Protein AF-A0A7Z9VEV1-F1 (afdb_monomer_lite)

pLDDT: mean 78.56, std 10.2, range [45.91, 91.31]

Structure (mmCIF, N/CA/C/O backbone):
data_AF-A0A7Z9VEV1-F1
#
_entry.id   AF-A0A7Z9VEV1-F1
#
loop_
_atom_site.group_PDB
_atom_site.id
_atom_site.type_symbol
_atom_site.label_atom_id
_atom_site.label_alt_id
_atom_site.label_comp_id
_atom_site.label_asym_id
_atom_site.label_entity_id
_atom_site.label_seq_id
_atom_site.pdbx_PDB_ins_code
_atom_site.Cartn_x
_atom_site.Cartn_y
_atom_site.Cartn_z
_atom_site.occupancy
_atom_site.B_iso_or_equiv
_atom_site.auth_seq_id
_atom_site.auth_comp_id
_atom_site.auth_asym_id
_atom_site.auth_atom_id
_atom_site.pdbx_PDB_model_num
ATOM 1 N N . THR A 1 1 ? -3.712 -3.907 4.832 1.00 66.44 1 THR A N 1
ATOM 2 C CA . THR A 1 1 ? -2.256 -3.895 4.578 1.00 66.44 1 THR A CA 1
ATOM 3 C C . THR A 1 1 ? -1.540 -4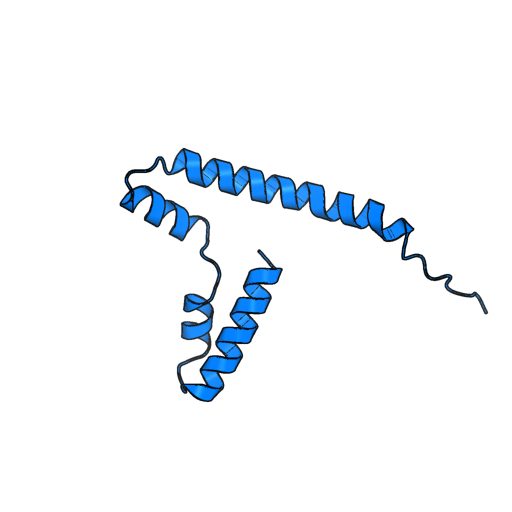.884 5.478 1.00 66.44 1 THR A C 1
ATOM 5 O O . THR A 1 1 ? -0.827 -5.712 4.939 1.00 66.44 1 THR A O 1
ATOM 8 N N . ALA A 1 2 ? -1.811 -4.911 6.791 1.00 66.75 2 ALA A N 1
ATOM 9 C CA . ALA A 1 2 ? -1.228 -5.888 7.725 1.00 66.75 2 ALA A CA 1
ATOM 10 C C . ALA A 1 2 ? -1.376 -7.360 7.278 1.00 66.75 2 ALA A C 1
ATOM 12 O O . ALA A 1 2 ? -0.387 -8.073 7.224 1.00 66.75 2 ALA A O 1
ATOM 13 N N . PHE A 1 3 ? -2.571 -7.791 6.852 1.00 73.50 3 PHE A N 1
ATOM 14 C CA . PHE A 1 3 ? -2.780 -9.150 6.320 1.00 73.50 3 PHE A CA 1
ATOM 15 C C . PHE A 1 3 ? -1.889 -9.467 5.107 1.00 73.50 3 PHE A C 1
ATOM 17 O O . PHE A 1 3 ? -1.324 -10.549 5.011 1.00 73.50 3 PHE A O 1
ATOM 24 N N . MET A 1 4 ? -1.714 -8.500 4.202 1.00 74.88 4 MET A N 1
ATOM 25 C CA . MET A 1 4 ? -0.867 -8.671 3.021 1.00 74.88 4 MET A CA 1
ATOM 26 C C . MET A 1 4 ? 0.624 -8.651 3.361 1.00 74.88 4 MET A C 1
ATOM 28 O O . MET A 1 4 ? 1.372 -9.398 2.750 1.00 74.88 4 MET A O 1
ATOM 32 N N . LEU A 1 5 ? 1.047 -7.875 4.365 1.00 77.75 5 LEU A N 1
ATOM 33 C CA . LEU A 1 5 ? 2.418 -7.917 4.888 1.00 77.75 5 LEU A CA 1
ATOM 34 C C . LEU A 1 5 ? 2.731 -9.261 5.555 1.00 77.75 5 LEU A C 1
ATOM 36 O O . LEU A 1 5 ? 3.808 -9.806 5.344 1.00 77.75 5 LEU A O 1
ATOM 40 N N . VAL A 1 6 ? 1.787 -9.820 6.319 1.00 80.94 6 VAL A N 1
ATOM 41 C CA . VAL A 1 6 ? 1.933 -11.149 6.938 1.00 80.94 6 VAL A CA 1
ATOM 42 C C . VAL A 1 6 ? 2.028 -12.238 5.870 1.00 80.94 6 VAL A C 1
ATOM 44 O O . VAL A 1 6 ? 2.900 -13.100 5.948 1.00 80.94 6 VAL A O 1
ATOM 47 N N . LEU A 1 7 ? 1.179 -12.173 4.842 1.00 82.38 7 LEU A N 1
ATOM 48 C CA . LEU A 1 7 ? 1.224 -13.109 3.722 1.00 82.38 7 LEU A CA 1
ATOM 49 C C . LEU A 1 7 ? 2.543 -12.990 2.937 1.00 82.38 7 LEU A C 1
ATOM 51 O O . LEU A 1 7 ? 3.183 -14.003 2.663 1.00 82.38 7 LEU A O 1
ATOM 55 N N . ALA A 1 8 ? 2.983 -11.764 2.641 1.00 81.56 8 ALA A N 1
ATOM 56 C CA . ALA A 1 8 ? 4.259 -11.481 1.987 1.00 81.56 8 ALA A CA 1
ATOM 57 C C . ALA A 1 8 ? 5.455 -12.012 2.787 1.00 81.56 8 ALA A C 1
ATOM 59 O O . ALA A 1 8 ? 6.332 -12.661 2.223 1.00 81.56 8 ALA A O 1
ATOM 60 N N . ALA A 1 9 ? 5.467 -11.800 4.106 1.00 83.19 9 ALA A N 1
ATOM 61 C CA . ALA A 1 9 ? 6.505 -12.321 4.990 1.00 83.19 9 ALA A CA 1
ATOM 62 C C . ALA A 1 9 ? 6.523 -13.858 5.013 1.00 83.19 9 ALA A C 1
ATOM 64 O O . ALA A 1 9 ? 7.599 -14.455 4.966 1.00 83.19 9 ALA A O 1
ATOM 65 N N . GLY A 1 10 ? 5.349 -14.500 5.019 1.00 83.75 10 GLY A N 1
ATOM 66 C CA . GLY A 1 10 ? 5.228 -15.957 4.927 1.00 83.75 10 GLY A CA 1
ATOM 67 C C . GLY A 1 10 ? 5.796 -16.519 3.620 1.00 83.75 10 GLY A C 1
ATOM 68 O O . GLY A 1 10 ? 6.586 -17.463 3.645 1.00 83.75 10 GLY A O 1
ATOM 69 N N . PHE A 1 11 ? 5.466 -15.899 2.483 1.00 82.50 11 PHE A N 1
ATOM 70 C CA . PHE A 1 11 ? 6.015 -16.282 1.177 1.00 82.50 11 PHE A CA 1
ATOM 71 C C . PHE A 1 11 ? 7.523 -16.032 1.074 1.00 82.50 11 PHE A C 1
ATOM 73 O O . PHE A 1 11 ? 8.254 -16.915 0.625 1.00 82.50 11 PHE A O 1
ATOM 80 N N . ALA A 1 12 ? 8.006 -14.873 1.529 1.00 82.88 12 ALA A N 1
ATOM 81 C CA . ALA A 1 12 ? 9.430 -14.539 1.528 1.00 82.88 12 ALA A CA 1
ATOM 82 C C . ALA A 1 12 ? 10.251 -15.513 2.389 1.00 82.88 12 ALA A C 1
ATOM 84 O O . ALA A 1 12 ? 11.347 -15.915 1.996 1.00 82.88 12 ALA A O 1
ATOM 85 N N . PHE A 1 13 ? 9.712 -15.938 3.536 1.00 82.75 13 PHE A N 1
ATOM 86 C CA . PHE A 1 13 ? 10.342 -16.949 4.383 1.00 82.75 13 PHE A CA 1
ATOM 87 C C . PHE A 1 13 ? 10.399 -18.319 3.692 1.00 82.75 13 PHE A C 1
ATOM 89 O O . PHE A 1 13 ? 11.463 -18.936 3.648 1.00 82.75 13 PHE A O 1
ATOM 96 N N . GLY A 1 14 ? 9.292 -18.765 3.088 1.00 82.94 14 GLY A N 1
ATOM 97 C CA . GLY A 1 14 ? 9.247 -20.030 2.349 1.00 82.94 14 GLY A CA 1
ATOM 98 C C . GLY A 1 14 ? 10.211 -20.061 1.160 1.00 82.94 14 GLY A C 1
ATOM 99 O O . GLY A 1 14 ? 10.957 -21.024 0.988 1.00 82.94 14 GLY A O 1
ATOM 100 N N . LEU A 1 15 ? 10.264 -18.983 0.372 1.00 82.56 15 LEU A N 1
ATOM 101 C CA . LEU A 1 15 ? 11.171 -18.893 -0.776 1.00 82.56 15 LEU A CA 1
ATOM 102 C C . LEU A 1 15 ? 12.638 -18.762 -0.375 1.00 82.56 15 LEU A C 1
ATOM 104 O O . LEU A 1 15 ? 13.492 -19.291 -1.081 1.00 82.56 15 LEU A O 1
ATOM 108 N N . SER A 1 16 ? 12.942 -18.102 0.742 1.00 82.31 16 SER A N 1
ATOM 109 C CA . SER A 1 16 ? 14.310 -18.009 1.272 1.00 82.31 16 SER A CA 1
ATOM 110 C C . SER A 1 16 ? 14.911 -19.400 1.509 1.00 82.31 16 SER A C 1
ATOM 112 O O . SER A 1 16 ? 16.044 -19.662 1.112 1.00 82.31 16 SER A O 1
ATOM 114 N N . GLN A 1 17 ? 14.119 -20.333 2.052 1.00 78.00 17 GLN A N 1
ATOM 115 C CA . GLN A 1 17 ? 14.563 -21.710 2.298 1.00 78.00 17 GLN A CA 1
ATOM 116 C C . GLN A 1 17 ? 14.761 -22.526 1.011 1.00 78.00 17 GLN A C 1
ATOM 118 O O . GLN A 1 17 ? 15.617 -23.404 0.973 1.00 78.00 17 GLN A O 1
ATOM 123 N N . ILE A 1 18 ? 13.992 -22.238 -0.044 1.00 82.69 18 ILE A N 1
ATOM 124 C CA . ILE A 1 18 ? 14.057 -22.974 -1.319 1.00 82.69 18 ILE A CA 1
ATOM 125 C C . ILE A 1 18 ? 15.157 -22.421 -2.235 1.00 82.69 18 ILE A C 1
ATOM 127 O O . ILE A 1 18 ? 15.819 -23.177 -2.940 1.00 82.69 18 ILE A O 1
ATOM 131 N N . THR A 1 19 ? 15.339 -21.099 -2.255 1.00 77.75 19 THR A N 1
ATOM 132 C CA . THR A 1 19 ? 16.193 -20.410 -3.239 1.00 77.75 19 THR A CA 1
ATOM 133 C C . THR A 1 19 ? 17.568 -20.024 -2.700 1.00 77.75 19 THR A C 1
ATOM 135 O O . THR A 1 19 ? 18.455 -19.717 -3.491 1.00 77.75 19 THR A O 1
ATOM 138 N N . GLY A 1 20 ? 17.760 -19.997 -1.376 1.00 70.38 20 GLY A N 1
ATOM 139 C CA . GLY A 1 20 ? 19.001 -19.523 -0.751 1.00 70.38 20 GLY A CA 1
ATOM 140 C C . GLY A 1 20 ? 19.254 -18.016 -0.910 1.00 70.38 20 GLY A C 1
ATOM 141 O O . GLY A 1 20 ? 20.313 -17.528 -0.518 1.00 70.38 20 GLY A O 1
ATOM 142 N N . LEU A 1 21 ? 18.302 -17.264 -1.479 1.00 76.38 21 LEU A N 1
ATOM 143 C CA . LEU A 1 21 ? 18.367 -15.808 -1.600 1.00 76.38 21 LEU A CA 1
ATOM 144 C C . LEU A 1 21 ? 18.157 -15.149 -0.233 1.00 76.38 21 LEU A C 1
ATOM 146 O O . LEU A 1 21 ? 17.356 -15.598 0.587 1.00 76.38 21 LEU A O 1
ATOM 150 N N . GLY A 1 22 ? 18.865 -14.043 0.002 1.00 81.19 22 GLY A N 1
ATOM 151 C CA . GLY A 1 22 ? 18.794 -13.312 1.262 1.00 81.19 22 GLY A CA 1
ATOM 152 C C . GLY A 1 22 ? 17.360 -12.903 1.607 1.00 81.19 22 GLY A C 1
ATOM 153 O O . GLY A 1 22 ? 16.711 -12.179 0.851 1.00 81.19 22 GLY A O 1
ATOM 154 N N . PHE A 1 23 ? 16.894 -13.318 2.789 1.00 77.56 23 PHE A N 1
ATOM 155 C CA . PHE A 1 23 ? 15.562 -12.993 3.309 1.00 77.56 23 PHE A CA 1
ATOM 156 C C . PHE A 1 23 ? 15.187 -11.500 3.199 1.00 77.56 23 PHE A C 1
ATOM 158 O O . PHE A 1 23 ? 14.067 -11.229 2.774 1.00 77.56 23 PHE A O 1
ATOM 165 N N . PRO A 1 24 ? 16.077 -10.520 3.482 1.00 78.00 24 PRO A N 1
ATOM 166 C CA . PRO A 1 24 ? 15.731 -9.103 3.353 1.00 78.00 24 PRO A CA 1
ATOM 167 C C . PRO A 1 24 ? 15.366 -8.690 1.923 1.00 78.00 24 PRO A C 1
ATOM 169 O O . PRO A 1 24 ? 14.452 -7.894 1.735 1.00 78.00 24 PRO A O 1
ATOM 172 N N . ALA A 1 25 ? 16.042 -9.249 0.913 1.00 78.69 25 ALA A N 1
ATOM 173 C CA . ALA A 1 25 ? 15.766 -8.938 -0.488 1.00 78.69 25 ALA A CA 1
ATOM 174 C C . ALA A 1 25 ? 14.400 -9.493 -0.910 1.00 78.69 25 ALA A C 1
ATOM 176 O O . ALA A 1 25 ? 13.583 -8.768 -1.470 1.00 78.69 25 ALA A O 1
ATOM 177 N N . LEU A 1 26 ? 14.116 -10.749 -0.556 1.00 78.62 26 LEU A N 1
ATOM 178 C CA . LEU A 1 26 ? 12.824 -11.378 -0.830 1.00 78.62 26 LEU A CA 1
ATOM 179 C C . LEU A 1 26 ? 11.682 -10.672 -0.091 1.00 78.62 26 LEU A C 1
ATOM 181 O O . LEU A 1 26 ? 10.622 -10.453 -0.668 1.00 78.62 26 LEU A O 1
ATOM 185 N N . LEU A 1 27 ? 11.897 -10.271 1.162 1.00 77.62 27 LEU A N 1
ATOM 186 C CA . LEU A 1 27 ? 10.903 -9.540 1.944 1.00 77.62 27 LEU A CA 1
ATOM 187 C C . LEU A 1 27 ? 10.534 -8.207 1.281 1.00 77.62 27 LEU A C 1
ATOM 189 O O . LEU A 1 27 ? 9.353 -7.885 1.198 1.00 77.62 27 LEU A O 1
ATOM 193 N N . ILE A 1 28 ? 11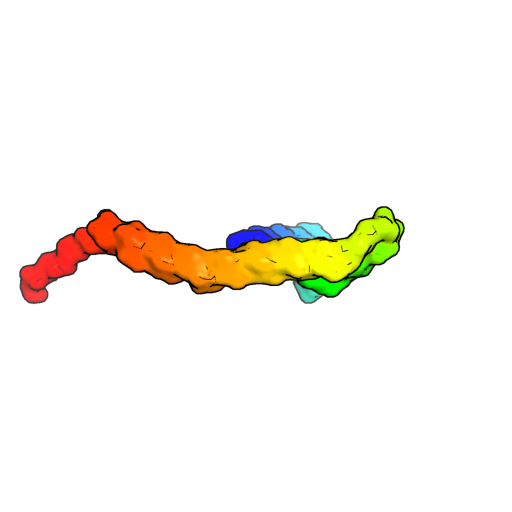.520 -7.452 0.786 1.00 75.50 28 ILE A N 1
ATOM 194 C CA . ILE A 1 28 ? 11.281 -6.183 0.083 1.00 75.50 28 ILE A CA 1
ATOM 195 C C . ILE A 1 28 ? 10.570 -6.430 -1.253 1.00 75.50 28 ILE A C 1
ATOM 197 O O . ILE A 1 28 ? 9.638 -5.700 -1.571 1.00 75.50 28 ILE A O 1
ATOM 201 N N . SER A 1 29 ? 10.939 -7.477 -1.998 1.00 77.38 29 SER A N 1
ATOM 202 C CA . SER A 1 29 ? 10.290 -7.826 -3.272 1.00 77.38 29 SER A CA 1
ATOM 203 C C . SER A 1 29 ? 8.844 -8.309 -3.125 1.00 77.38 29 SER A C 1
ATOM 205 O O . SER A 1 29 ? 8.034 -8.068 -4.013 1.00 77.38 29 SER A O 1
ATOM 207 N N . PHE A 1 30 ? 8.513 -9.007 -2.034 1.00 73.62 30 PHE A N 1
ATOM 208 C CA . PHE A 1 30 ? 7.149 -9.482 -1.772 1.00 73.62 30 PHE A CA 1
ATOM 209 C C . PHE A 1 30 ? 6.310 -8.500 -0.961 1.00 73.62 30 PHE A C 1
ATOM 211 O O . PHE A 1 30 ? 5.089 -8.665 -0.892 1.00 73.62 30 PHE A O 1
ATOM 218 N N . SER A 1 31 ? 6.934 -7.507 -0.323 1.00 73.56 31 SER A N 1
ATOM 219 C CA . SER A 1 31 ? 6.206 -6.508 0.444 1.00 73.56 31 SER A CA 1
ATOM 220 C C . SER A 1 31 ? 5.188 -5.822 -0.470 1.00 73.56 31 SER A C 1
ATOM 222 O O . SER A 1 31 ? 5.558 -5.355 -1.545 1.00 73.56 31 SER A O 1
ATOM 224 N N . PRO A 1 32 ? 3.909 -5.720 -0.070 1.00 70.19 32 PRO A N 1
ATOM 225 C CA . PRO A 1 32 ? 2.956 -4.894 -0.793 1.00 70.19 32 PRO A CA 1
ATOM 226 C C . PRO A 1 32 ? 3.517 -3.473 -0.930 1.00 70.19 32 PRO A C 1
ATOM 228 O O . PRO A 1 32 ? 3.961 -2.885 0.061 1.00 70.19 32 PRO A O 1
ATOM 231 N N . GLY A 1 33 ? 3.491 -2.946 -2.154 1.00 70.00 33 GLY A N 1
ATOM 232 C CA . GLY A 1 33 ? 4.014 -1.625 -2.478 1.00 70.00 33 GLY A CA 1
ATOM 233 C C . GLY A 1 33 ? 3.431 -0.517 -1.607 1.00 70.00 33 GLY A C 1
ATOM 234 O O . GLY A 1 33 ? 2.238 -0.503 -1.282 1.00 70.00 33 GLY A O 1
ATOM 235 N N . GLY A 1 34 ? 4.290 0.417 -1.202 1.00 71.62 34 GLY A N 1
ATOM 236 C CA . GLY A 1 34 ? 3.884 1.615 -0.470 1.00 71.62 34 GLY A CA 1
ATOM 237 C C . GLY A 1 34 ? 3.254 2.671 -1.383 1.00 71.62 34 GLY A C 1
ATOM 238 O O . GLY A 1 34 ? 3.291 2.559 -2.607 1.00 71.62 34 GLY A O 1
ATOM 239 N N . LEU A 1 35 ? 2.748 3.759 -0.785 1.00 74.50 35 LEU A N 1
ATOM 240 C CA . LEU A 1 35 ? 2.280 4.949 -1.522 1.00 74.50 35 LEU A CA 1
ATOM 241 C C . LEU A 1 35 ? 3.299 5.414 -2.581 1.00 74.50 35 LEU A C 1
ATOM 243 O O . LEU A 1 35 ? 2.909 5.843 -3.662 1.00 74.50 35 LEU A O 1
ATOM 247 N N 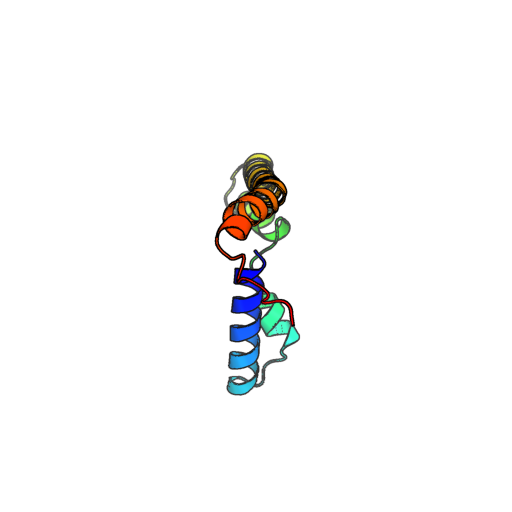. ALA A 1 36 ? 4.596 5.278 -2.284 1.00 80.12 36 ALA A N 1
ATOM 248 C CA . ALA A 1 36 ? 5.692 5.649 -3.172 1.00 80.12 36 ALA A CA 1
ATOM 249 C C . ALA A 1 36 ? 5.716 4.849 -4.489 1.00 80.12 36 ALA A C 1
ATOM 251 O O . ALA A 1 36 ? 5.834 5.451 -5.553 1.00 80.12 36 ALA A O 1
ATOM 252 N N . GLU A 1 37 ? 5.548 3.523 -4.450 1.00 82.75 37 GLU A N 1
ATOM 253 C CA . GLU A 1 37 ? 5.512 2.706 -5.674 1.00 82.75 37 GLU A CA 1
ATOM 254 C C . GLU A 1 37 ? 4.279 3.016 -6.517 1.00 82.75 37 GLU A C 1
ATOM 256 O O . GLU A 1 37 ? 4.375 3.167 -7.730 1.00 82.75 37 GLU A O 1
ATOM 261 N N . MET A 1 38 ? 3.119 3.175 -5.881 1.00 84.50 38 MET A N 1
ATOM 262 C CA . MET A 1 38 ? 1.878 3.485 -6.596 1.00 84.50 38 MET A CA 1
ATOM 263 C C . MET A 1 38 ? 1.908 4.878 -7.229 1.00 84.50 38 MET A C 1
ATOM 265 O O . MET A 1 38 ? 1.380 5.063 -8.322 1.00 84.50 38 MET A O 1
ATOM 269 N N . THR A 1 39 ? 2.584 5.834 -6.590 1.00 84.56 39 THR A N 1
ATOM 270 C CA . THR A 1 39 ? 2.843 7.163 -7.162 1.00 84.56 39 THR A CA 1
ATOM 271 C C . THR A 1 39 ? 3.779 7.067 -8.369 1.00 84.56 39 THR A C 1
ATOM 273 O O . THR A 1 39 ? 3.504 7.678 -9.397 1.00 84.56 39 THR A O 1
ATOM 276 N N . LEU A 1 40 ? 4.846 6.264 -8.287 1.00 87.75 40 LEU A N 1
ATOM 277 C CA . LEU A 1 40 ? 5.767 6.036 -9.407 1.00 87.75 40 LEU A CA 1
ATOM 278 C C . LEU A 1 40 ? 5.089 5.338 -10.593 1.00 87.75 40 LEU A C 1
ATOM 280 O O . LEU A 1 40 ? 5.289 5.752 -11.731 1.00 87.75 40 LEU A O 1
ATOM 284 N N . ILE A 1 41 ? 4.261 4.321 -10.341 1.00 87.69 41 ILE A N 1
ATOM 285 C CA . ILE A 1 41 ? 3.494 3.626 -11.385 1.00 87.69 41 ILE A CA 1
ATOM 286 C C . ILE A 1 41 ? 2.468 4.572 -12.014 1.00 87.69 41 ILE A C 1
ATOM 288 O O . ILE A 1 41 ? 2.351 4.611 -13.234 1.00 87.69 41 ILE A O 1
ATOM 292 N N . SER A 1 42 ? 1.761 5.371 -11.207 1.00 90.31 42 SER A N 1
ATOM 293 C CA . SER A 1 42 ? 0.824 6.386 -11.703 1.00 90.31 42 SER A CA 1
ATOM 294 C C . SER A 1 42 ? 1.527 7.391 -12.610 1.00 90.31 42 SER A C 1
ATOM 296 O O . SER A 1 42 ? 1.038 7.669 -13.698 1.00 90.31 42 SER A O 1
ATOM 298 N N . LEU A 1 43 ? 2.707 7.865 -12.205 1.00 88.44 43 LEU A N 1
ATOM 299 C CA . LEU A 1 43 ? 3.529 8.754 -13.020 1.00 88.44 43 LEU A CA 1
ATOM 300 C C . LEU A 1 43 ? 3.967 8.082 -14.330 1.00 88.44 43 LEU A C 1
ATOM 302 O O . LEU A 1 43 ? 3.902 8.697 -15.386 1.00 88.44 43 LEU A O 1
ATOM 306 N N . ALA A 1 44 ? 4.374 6.812 -14.275 1.00 91.31 44 ALA A N 1
ATOM 307 C CA . ALA A 1 44 ? 4.772 6.046 -15.455 1.00 91.31 44 ALA A CA 1
ATOM 308 C C . ALA A 1 44 ? 3.604 5.765 -16.418 1.00 91.31 44 ALA A C 1
ATOM 310 O O 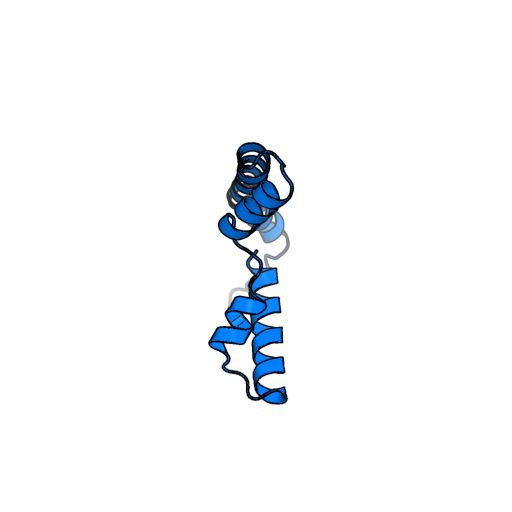. ALA A 1 44 ? 3.819 5.605 -17.617 1.00 91.31 44 ALA A O 1
ATOM 311 N N . MET A 1 45 ? 2.378 5.698 -15.899 1.00 91.00 45 MET A N 1
ATOM 312 C CA . MET A 1 45 ? 1.155 5.502 -16.676 1.00 91.00 45 MET A CA 1
ATOM 313 C C . MET A 1 45 ? 0.500 6.815 -17.130 1.00 91.00 45 MET A C 1
ATOM 315 O O . MET A 1 45 ? -0.588 6.766 -17.698 1.00 91.00 45 MET A O 1
ATOM 319 N N . ASP A 1 46 ? 1.131 7.966 -16.871 1.00 88.31 46 ASP A N 1
ATOM 320 C CA . ASP A 1 46 ? 0.571 9.305 -17.116 1.00 88.31 46 ASP A CA 1
ATOM 321 C C . ASP A 1 46 ? -0.802 9.523 -16.440 1.00 88.31 46 ASP A C 1
ATOM 323 O O . ASP A 1 46 ? -1.671 10.255 -16.908 1.00 88.31 46 ASP A O 1
ATOM 327 N N . ILE A 1 47 ? -1.011 8.849 -15.306 1.00 88.81 47 ILE A N 1
ATOM 328 C CA . ILE A 1 47 ? -2.182 9.005 -14.444 1.00 88.81 47 ILE A CA 1
ATOM 329 C C . ILE A 1 47 ? -1.855 10.028 -13.358 1.00 88.81 47 ILE A C 1
ATOM 331 O O . ILE A 1 47 ? -0.759 10.029 -12.789 1.00 88.81 47 ILE A O 1
ATOM 335 N N . ASP A 1 48 ? -2.840 10.860 -13.015 1.00 89.81 48 ASP A N 1
ATOM 336 C CA . ASP A 1 48 ? -2.723 11.850 -11.948 1.00 89.81 48 ASP A CA 1
ATOM 337 C C . ASP A 1 48 ? -2.327 11.197 -10.608 1.00 89.81 48 ASP A C 1
ATOM 339 O O . ASP A 1 48 ? -3.079 10.457 -9.961 1.00 89.81 48 ASP A O 1
ATOM 343 N N . THR A 1 49 ? -1.106 11.503 -10.182 1.00 88.12 49 THR A N 1
ATOM 344 C CA . THR A 1 49 ? -0.497 10.980 -8.959 1.00 88.12 49 THR A CA 1
ATOM 345 C C . THR A 1 49 ? -1.190 11.483 -7.695 1.00 88.12 49 THR A C 1
ATOM 347 O O . THR A 1 49 ? -1.250 10.753 -6.697 1.00 88.12 49 THR A O 1
ATOM 350 N N . ALA A 1 50 ? -1.748 12.696 -7.721 1.00 87.56 50 ALA A N 1
ATOM 351 C CA . ALA A 1 50 ? -2.499 13.265 -6.610 1.00 87.56 50 ALA A CA 1
ATOM 352 C C . ALA A 1 50 ? -3.858 12.571 -6.460 1.00 87.56 50 ALA A C 1
ATOM 354 O O . ALA A 1 50 ? -4.283 12.308 -5.332 1.00 87.56 50 ALA A O 1
ATOM 355 N N . PHE A 1 51 ? -4.499 12.179 -7.562 1.00 88.06 51 PHE A N 1
ATOM 356 C CA . PHE A 1 51 ? -5.719 11.378 -7.547 1.00 88.06 51 PHE A CA 1
ATOM 357 C C . PHE A 1 51 ? -5.472 10.007 -6.905 1.00 88.06 51 PHE A C 1
ATOM 359 O O . PHE A 1 51 ? -6.168 9.644 -5.951 1.00 88.06 51 PHE A O 1
ATOM 366 N N . VAL A 1 52 ? -4.453 9.270 -7.361 1.00 86.50 52 VAL A N 1
ATOM 367 C CA . VAL A 1 52 ? -4.113 7.937 -6.827 1.00 86.50 52 VAL A CA 1
ATOM 368 C C . VAL A 1 52 ? -3.717 8.012 -5.350 1.00 86.50 52 VAL A C 1
ATOM 370 O O . VAL A 1 52 ? -4.223 7.236 -4.532 1.00 86.50 52 VAL A O 1
ATOM 373 N N . SER A 1 53 ? -2.879 8.986 -4.982 1.00 87.25 53 SER A N 1
ATOM 374 C CA . SER A 1 53 ? -2.432 9.188 -3.598 1.00 87.25 53 SER A CA 1
ATOM 375 C C . SER A 1 53 ? -3.586 9.559 -2.670 1.00 87.25 53 SER A C 1
ATOM 377 O O . SER A 1 53 ? -3.706 8.995 -1.582 1.00 87.25 53 SER A O 1
ATOM 379 N N . THR A 1 54 ? -4.480 10.449 -3.109 1.00 89.88 54 THR A N 1
ATOM 380 C CA . THR A 1 54 ? -5.670 10.843 -2.339 1.00 89.88 54 THR A CA 1
ATOM 381 C C . THR A 1 54 ? -6.605 9.658 -2.111 1.00 89.88 54 THR A C 1
ATOM 383 O O . THR A 1 54 ? -7.028 9.428 -0.980 1.00 89.88 54 THR A O 1
ATOM 386 N N . HIS A 1 55 ? -6.889 8.852 -3.139 1.00 88.31 55 HIS A N 1
ATOM 387 C CA . HIS A 1 55 ? -7.734 7.658 -2.991 1.00 88.31 55 HIS A CA 1
ATOM 388 C C . HIS A 1 55 ? -7.120 6.641 -2.025 1.00 88.31 55 HIS A C 1
ATOM 390 O O . HIS A 1 55 ? -7.814 6.076 -1.170 1.00 88.31 55 HIS A O 1
ATOM 396 N N . HIS A 1 56 ? -5.805 6.442 -2.112 1.00 84.62 56 HIS A N 1
ATOM 397 C CA . HIS A 1 56 ? -5.087 5.588 -1.176 1.00 84.62 56 HIS A CA 1
ATOM 398 C C . HIS A 1 56 ? -5.122 6.118 0.262 1.00 84.62 56 HIS A C 1
ATOM 400 O O . HIS A 1 56 ? -5.318 5.333 1.197 1.00 84.62 56 HIS A O 1
ATOM 406 N N . LEU A 1 57 ? -4.985 7.431 0.447 1.00 87.00 57 LEU A N 1
ATOM 407 C CA . LEU A 1 57 ? -5.062 8.086 1.750 1.00 87.00 57 LEU A CA 1
ATOM 408 C C . LEU A 1 57 ? -6.460 7.956 2.364 1.00 87.00 57 LEU A C 1
ATOM 410 O O . LEU A 1 57 ? -6.583 7.571 3.526 1.00 87.00 57 LEU A O 1
ATOM 414 N N . VAL A 1 58 ? -7.510 8.195 1.574 1.00 90.25 58 VAL A N 1
ATOM 415 C CA . VAL A 1 58 ? -8.909 8.029 1.998 1.00 90.25 58 VAL A CA 1
ATOM 416 C C . VAL A 1 58 ? -9.157 6.599 2.469 1.00 90.25 58 VAL A C 1
ATOM 418 O O . VAL A 1 58 ? -9.723 6.394 3.542 1.00 90.25 58 VAL A O 1
ATOM 421 N N . ARG A 1 59 ? -8.669 5.598 1.726 1.00 82.69 59 ARG A N 1
ATOM 422 C CA . ARG A 1 59 ? -8.765 4.190 2.130 1.00 82.69 59 ARG A CA 1
ATOM 423 C C . ARG A 1 59 ? -8.044 3.915 3.455 1.00 82.69 59 ARG A C 1
ATOM 425 O O . ARG A 1 59 ? -8.582 3.184 4.285 1.00 82.69 59 ARG A O 1
ATOM 432 N N . MET A 1 60 ? -6.841 4.457 3.663 1.00 85.38 60 MET A N 1
ATOM 433 C CA . MET A 1 60 ? -6.114 4.286 4.930 1.00 85.38 60 MET A CA 1
ATOM 434 C C . MET A 1 60 ? -6.852 4.943 6.098 1.00 85.38 60 MET A C 1
ATOM 436 O O . MET A 1 60 ? -7.044 4.293 7.124 1.00 85.38 60 MET A O 1
ATOM 440 N N . LEU A 1 61 ? -7.319 6.182 5.930 1.00 89.12 61 LEU A N 1
ATOM 441 C CA . LEU A 1 61 ? -8.085 6.902 6.948 1.00 89.12 61 LEU A CA 1
ATOM 442 C C . LEU A 1 61 ? -9.374 6.154 7.302 1.00 89.12 61 LEU A C 1
ATOM 444 O O . LEU A 1 61 ? -9.679 5.954 8.478 1.00 89.12 61 LEU A O 1
ATOM 448 N N . PHE A 1 62 ? -10.088 5.671 6.283 1.00 87.62 62 PHE A N 1
ATOM 449 C CA . PHE A 1 62 ? -11.284 4.866 6.474 1.00 87.62 62 PHE A CA 1
ATOM 450 C C . PHE A 1 62 ? -10.982 3.596 7.267 1.00 87.62 62 PHE A C 1
ATOM 452 O O . PHE A 1 62 ? -11.709 3.298 8.200 1.00 87.62 62 PHE A O 1
ATOM 459 N N . LEU A 1 63 ? -9.899 2.868 6.973 1.00 85.44 63 LEU A N 1
ATOM 460 C CA . LEU A 1 63 ? -9.529 1.679 7.750 1.00 85.44 63 LEU A CA 1
ATOM 461 C C . LEU A 1 63 ? -9.152 2.008 9.198 1.00 85.44 63 LEU A C 1
ATOM 463 O O . LEU A 1 63 ? -9.571 1.287 10.100 1.00 85.44 63 LEU A O 1
ATOM 467 N N . VAL A 1 64 ? -8.401 3.086 9.437 1.00 85.75 64 VAL A N 1
ATOM 468 C CA . VAL A 1 64 ? -8.011 3.504 10.796 1.00 85.75 64 VAL A CA 1
ATOM 469 C C . VAL A 1 64 ? -9.238 3.800 11.660 1.00 85.75 64 VAL A C 1
ATOM 471 O O . VAL A 1 64 ? -9.239 3.471 12.842 1.00 85.75 64 VAL A O 1
ATOM 474 N N . ILE A 1 65 ? -10.295 4.364 11.075 1.00 87.50 65 ILE A N 1
ATOM 475 C CA . ILE A 1 65 ? -11.544 4.669 11.784 1.00 87.50 65 ILE A CA 1
ATOM 476 C C . ILE A 1 65 ? -12.474 3.447 11.828 1.00 87.50 65 ILE A C 1
ATOM 478 O O . ILE A 1 65 ? -13.029 3.118 12.874 1.00 87.50 65 ILE A O 1
ATOM 482 N N . ALA A 1 66 ? -12.645 2.749 10.707 1.00 84.12 66 ALA A N 1
ATOM 483 C CA . ALA A 1 66 ? -13.604 1.661 10.566 1.00 84.12 66 ALA A CA 1
ATOM 484 C C . ALA A 1 66 ? -13.183 0.411 11.339 1.00 84.12 66 ALA A C 1
ATOM 486 O O . ALA A 1 66 ? -14.034 -0.194 11.977 1.00 84.12 66 ALA A O 1
ATOM 487 N N . VAL A 1 67 ? -11.902 0.026 11.343 1.00 84.88 67 VAL A N 1
ATOM 488 C CA . VAL A 1 67 ? -11.422 -1.179 12.047 1.00 84.88 67 VAL 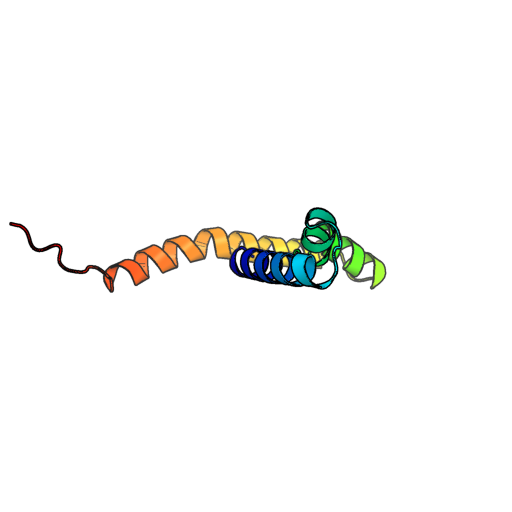A CA 1
ATOM 489 C C . VAL A 1 67 ? -11.744 -1.167 13.550 1.00 84.88 67 VAL A C 1
ATOM 491 O O . VAL A 1 67 ? -12.342 -2.140 14.010 1.00 84.88 67 VAL A O 1
ATOM 494 N N . PRO A 1 68 ? -11.431 -0.121 14.344 1.00 80.31 68 PRO A N 1
ATOM 495 C CA . PRO A 1 68 ? -11.775 -0.107 15.766 1.00 80.31 68 PRO A CA 1
ATOM 496 C C . PRO A 1 68 ? -13.287 -0.044 16.008 1.00 80.31 68 PRO A C 1
ATOM 498 O O . PRO A 1 68 ? -13.769 -0.644 16.968 1.00 80.31 68 PRO A O 1
ATOM 501 N N . VAL A 1 69 ? -14.053 0.627 15.139 1.00 83.31 69 VAL A N 1
ATOM 502 C CA . VAL A 1 69 ? -15.525 0.646 15.214 1.00 83.31 69 VAL A CA 1
ATOM 503 C C . VAL A 1 69 ? -16.088 -0.750 14.956 1.00 83.31 69 VAL A C 1
ATOM 505 O O . VAL A 1 69 ? -16.893 -1.241 15.745 1.00 83.31 69 VAL A O 1
ATOM 508 N N . PHE A 1 70 ? -15.610 -1.422 13.910 1.00 82.44 70 P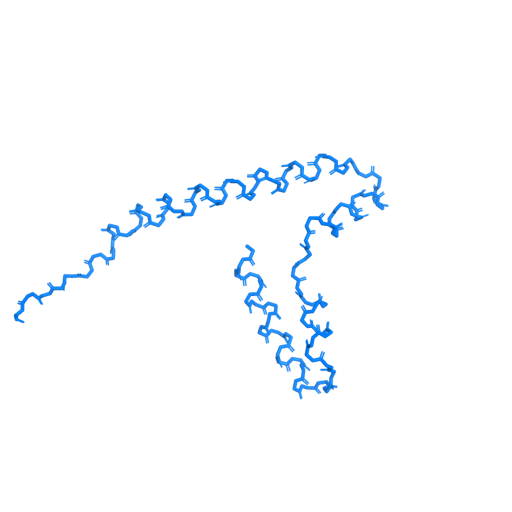HE A N 1
ATOM 509 C CA . PHE A 1 70 ? -16.003 -2.785 13.575 1.00 82.44 70 PHE A CA 1
ATOM 510 C C . PHE A 1 70 ? -15.641 -3.743 14.709 1.00 82.44 70 PHE A C 1
ATOM 512 O O . PHE A 1 70 ? -16.484 -4.524 15.137 1.00 82.44 70 PHE A O 1
ATOM 519 N N . PHE A 1 71 ? -14.433 -3.629 15.269 1.00 79.06 71 PHE A N 1
ATOM 520 C CA . PHE A 1 71 ? -13.990 -4.448 16.396 1.00 79.06 71 PHE A CA 1
ATOM 521 C C . PHE A 1 71 ? -14.825 -4.192 17.658 1.00 79.06 71 PHE A C 1
ATOM 523 O O . PHE A 1 71 ? -15.192 -5.135 18.353 1.00 79.06 71 PHE A O 1
ATOM 530 N N . LYS A 1 72 ? -15.195 -2.937 17.943 1.00 76.38 72 LYS A N 1
ATOM 531 C CA . LYS A 1 72 ? -16.066 -2.591 19.077 1.00 76.38 72 LYS A CA 1
ATOM 532 C C . LYS A 1 72 ? -17.474 -3.172 18.922 1.00 76.38 72 LYS A C 1
ATOM 534 O O . LYS A 1 72 ? -18.024 -3.647 19.910 1.00 76.38 72 LYS A O 1
ATOM 539 N N . VAL A 1 73 ? -18.034 -3.152 17.713 1.00 78.38 73 VAL A N 1
ATOM 540 C CA . VAL A 1 73 ? -19.371 -3.695 17.417 1.00 78.38 73 VAL A CA 1
ATOM 541 C C . VAL A 1 73 ? -19.366 -5.228 17.424 1.00 78.38 73 VAL A C 1
ATOM 543 O O . VAL A 1 73 ? -20.247 -5.834 18.030 1.00 78.38 73 VAL A O 1
ATOM 546 N N . PHE A 1 74 ? -18.356 -5.869 16.828 1.00 73.12 74 PHE A N 1
ATOM 547 C CA . PHE A 1 74 ? -18.249 -7.335 16.784 1.00 73.12 74 PHE A CA 1
ATOM 548 C C . PHE A 1 74 ? -17.836 -7.965 18.123 1.00 73.12 74 PHE A C 1
ATOM 550 O O . PHE A 1 74 ? -18.215 -9.102 18.401 1.00 73.12 74 PHE A O 1
ATOM 557 N N . ARG A 1 75 ? -17.115 -7.241 18.994 1.00 61.47 75 ARG A N 1
ATOM 558 C CA . ARG A 1 75 ? -16.736 -7.733 20.334 1.00 61.47 75 ARG A CA 1
ATOM 559 C C . ARG A 1 75 ? -17.948 -8.098 21.199 1.00 61.47 75 ARG A C 1
ATOM 561 O O . ARG A 1 75 ? -17.823 -8.971 22.049 1.00 61.47 75 ARG A O 1
ATOM 568 N N . ASN A 1 76 ? -19.121 -7.515 20.944 1.00 57.72 76 ASN A N 1
ATOM 569 C CA . ASN A 1 76 ? -20.352 -7.871 21.655 1.00 57.72 76 ASN A CA 1
ATOM 570 C C . ASN A 1 76 ? -20.876 -9.285 21.326 1.00 57.72 76 ASN A C 1
ATOM 572 O O . ASN A 1 76 ? -21.773 -9.752 22.019 1.00 57.72 76 ASN A O 1
ATOM 576 N N . GLN A 1 77 ? -20.333 -9.978 20.315 1.00 60.31 77 GLN A N 1
ATOM 577 C CA . GLN A 1 77 ? -20.668 -11.381 20.023 1.00 60.31 77 GLN A CA 1
ATOM 578 C C . GLN A 1 77 ? -19.628 -12.393 20.533 1.00 60.31 77 GLN A C 1
ATOM 580 O O . GLN A 1 77 ? -19.882 -13.591 20.487 1.00 60.31 77 GLN A O 1
ATOM 585 N N . PHE A 1 78 ? -18.481 -11.933 21.050 1.00 54.34 78 PHE A N 1
ATOM 586 C CA . PHE A 1 78 ? -17.410 -12.783 21.594 1.00 54.34 78 PHE A CA 1
ATOM 587 C C . PHE A 1 78 ? -17.147 -12.517 23.085 1.00 54.34 78 PHE A C 1
ATOM 589 O O . PHE A 1 78 ? -16.049 -12.741 23.593 1.00 54.34 78 PHE A O 1
ATOM 596 N N . SER A 1 79 ? -18.167 -12.062 23.817 1.00 53.62 79 SER A N 1
ATOM 597 C CA . SER A 1 79 ? -18.223 -12.244 25.267 1.00 53.62 79 SER A CA 1
ATOM 598 C C . SER A 1 79 ? -18.443 -13.728 25.551 1.00 53.62 79 SER A C 1
ATOM 600 O O . SER A 1 79 ? -19.567 -14.170 25.774 1.00 53.62 79 SER A O 1
ATOM 602 N N . ALA A 1 80 ? -17.364 -14.511 25.526 1.00 57.62 80 ALA A N 1
ATOM 603 C CA . ALA A 1 80 ? -17.354 -15.754 26.278 1.00 57.62 80 ALA A CA 1
ATOM 604 C C . ALA A 1 80 ? -17.638 -15.392 27.749 1.00 57.62 80 ALA A C 1
ATOM 606 O O . ALA A 1 80 ? -17.016 -14.455 28.266 1.00 57.62 80 ALA A O 1
ATOM 607 N N . PRO A 1 81 ? -18.587 -16.065 28.416 1.00 51.06 81 PRO A N 1
ATOM 608 C CA . PRO A 1 81 ? -18.813 -15.857 29.832 1.00 51.06 81 PRO A CA 1
ATOM 609 C C . PRO A 1 81 ? -17.553 -16.327 30.558 1.00 51.06 81 PRO A C 1
ATOM 611 O O . PRO A 1 81 ? -17.253 -17.518 30.591 1.00 51.06 81 PRO A O 1
ATOM 614 N N . VAL A 1 82 ? -16.782 -15.391 31.111 1.00 65.75 82 VAL A N 1
ATOM 615 C CA . VAL A 1 82 ? -15.798 -15.738 32.136 1.00 65.75 82 VAL A CA 1
ATOM 616 C C . VAL A 1 82 ? -16.624 -16.070 33.374 1.00 65.75 82 VAL A C 1
ATOM 618 O O . VAL A 1 82 ? -17.087 -15.184 34.088 1.00 65.75 82 VAL A O 1
ATOM 621 N N . GLN A 1 83 ? -16.912 -17.365 33.509 1.00 64.62 83 GLN A N 1
ATOM 622 C CA . GLN A 1 83 ? -17.441 -18.010 34.702 1.00 64.62 83 GLN A CA 1
ATOM 623 C C . GLN A 1 83 ? -16.561 -17.582 35.884 1.00 64.62 83 GLN A C 1
ATOM 625 O O . GLN A 1 83 ? -15.364 -17.863 35.897 1.00 64.62 83 GLN A O 1
ATOM 630 N N . ASN A 1 84 ? -17.152 -16.842 36.822 1.00 56.44 84 ASN A N 1
ATOM 631 C CA . ASN A 1 84 ? -16.565 -16.606 38.134 1.00 56.44 84 ASN A CA 1
ATOM 632 C C . ASN A 1 84 ? -16.560 -17.937 38.886 1.00 56.44 84 ASN A C 1
ATOM 634 O O . ASN A 1 84 ? -17.633 -18.528 38.975 1.00 56.44 84 ASN A O 1
ATOM 638 N N . ASP A 1 85 ? -15.406 -18.330 39.421 1.00 45.91 85 ASP A N 1
ATOM 639 C CA . ASP A 1 85 ? -15.234 -19.090 40.665 1.00 45.91 85 ASP A CA 1
ATOM 640 C C . ASP A 1 85 ? -13.888 -18.682 41.291 1.00 45.91 85 ASP A C 1
ATOM 642 O O . ASP A 1 85 ? -12.870 -18.683 40.556 1.00 45.91 85 ASP A O 1
#

Foldseek 3Di:
DVVQLVVQLVVLVVVCVVPVDDSVVSSVVSGDDDLVVQLVVCVVVVHPSCVSSVVVVVVVVCCVVVVVVVCVVCVVVPPPPPDDD

Sequence (85 aa):
TAFMLVLAAGFAFGLSQITGLGFPALLISFSPGGLAEMTLISLAMDIDTAFVSTHHLVRMLFLVIAVPVFFKVFRNQFSAPVQND

Radius of gyration: 19.28 Å; chains: 1; bounding box: 40×36×58 Å

Secondary structure (DSSP, 8-state):
-HHHHHHHHHHHHHHHHHH---HHHHHHHHSPP-HHHHHHHHHHTT--HHHHHHHHHHHHHHHHHHHHHHHHHHGGG--------